Protein AF-A0A545T160-F1 (afdb_monomer_lite)

Structure (mmCIF, N/CA/C/O backbone):
data_AF-A0A545T160-F1
#
_entry.id   AF-A0A545T160-F1
#
loop_
_atom_site.group_PDB
_atom_site.id
_atom_site.type_symbol
_atom_site.label_atom_id
_atom_site.label_alt_id
_atom_site.label_comp_id
_atom_site.label_asym_id
_atom_site.label_entity_id
_atom_site.label_seq_id
_atom_site.pdbx_PDB_ins_code
_atom_site.Cartn_x
_atom_site.Cartn_y
_atom_site.Cartn_z
_atom_site.occupancy
_atom_site.B_iso_or_equiv
_atom_site.auth_seq_id
_atom_site.auth_comp_id
_atom_site.auth_asym_id
_atom_site.auth_atom_id
_atom_site.pdbx_PDB_model_num
ATOM 1 N N . MET A 1 1 ? 11.965 -18.010 -42.608 1.00 62.72 1 MET A N 1
ATOM 2 C CA . MET A 1 1 ? 11.715 -18.412 -41.202 1.00 62.72 1 MET A CA 1
ATOM 3 C C . MET A 1 1 ? 12.870 -17.991 -40.292 1.00 62.72 1 MET A C 1
ATOM 5 O O . MET A 1 1 ? 12.623 -17.270 -39.338 1.00 62.72 1 MET A O 1
ATOM 9 N N . VAL A 1 2 ? 14.119 -18.310 -40.655 1.00 70.12 2 VAL A N 1
ATOM 10 C CA . VAL A 1 2 ? 15.357 -17.935 -39.935 1.00 70.12 2 VAL A CA 1
ATOM 11 C C . VAL A 1 2 ? 15.478 -16.428 -39.635 1.00 70.12 2 VAL A C 1
ATOM 13 O O . VAL A 1 2 ? 15.699 -16.062 -38.487 1.00 70.12 2 VAL A O 1
ATOM 16 N N . ASN A 1 3 ? 15.207 -15.538 -40.599 1.00 80.69 3 ASN A N 1
ATOM 17 C CA . ASN A 1 3 ? 15.299 -14.085 -40.361 1.00 80.69 3 ASN A CA 1
ATOM 18 C C . ASN A 1 3 ? 14.314 -13.568 -39.298 1.00 80.69 3 ASN A C 1
ATOM 20 O O . ASN A 1 3 ? 14.636 -12.637 -38.573 1.00 80.69 3 ASN A O 1
ATOM 24 N N . ARG A 1 4 ? 13.128 -14.180 -39.164 1.00 83.75 4 ARG A N 1
ATOM 25 C CA . ARG A 1 4 ? 12.148 -13.785 -38.135 1.00 83.75 4 ARG A CA 1
ATOM 26 C C . ARG A 1 4 ? 12.609 -14.195 -36.736 1.00 83.75 4 ARG A C 1
ATOM 28 O O . ARG A 1 4 ? 12.390 -13.452 -35.789 1.00 83.75 4 ARG A O 1
ATOM 35 N N . ILE A 1 5 ? 13.280 -15.344 -36.630 1.00 87.31 5 ILE A N 1
ATOM 36 C CA . ILE A 1 5 ? 13.854 -15.841 -35.373 1.00 87.31 5 ILE A CA 1
ATOM 37 C C . ILE A 1 5 ? 15.025 -14.952 -34.947 1.00 87.31 5 ILE A C 1
ATOM 39 O O . ILE A 1 5 ? 15.075 -14.530 -33.800 1.00 87.31 5 ILE A O 1
ATOM 43 N N . ILE A 1 6 ? 15.914 -14.592 -35.878 1.00 89.50 6 ILE A N 1
ATOM 44 C CA . ILE A 1 6 ? 17.039 -13.691 -35.590 1.00 89.50 6 ILE A CA 1
ATOM 45 C C . ILE A 1 6 ? 16.533 -12.319 -35.126 1.00 89.50 6 ILE A C 1
ATOM 47 O O . ILE A 1 6 ? 17.005 -11.808 -34.116 1.00 89.50 6 ILE A O 1
ATOM 51 N N . ILE A 1 7 ? 15.527 -11.750 -35.801 1.00 90.12 7 ILE A N 1
ATOM 52 C CA . ILE A 1 7 ? 14.924 -10.472 -35.392 1.00 90.12 7 ILE A CA 1
ATOM 53 C C . ILE A 1 7 ? 14.312 -10.574 -33.987 1.00 90.12 7 ILE A C 1
ATOM 55 O O . ILE A 1 7 ? 14.543 -9.693 -33.162 1.00 90.12 7 ILE A O 1
ATOM 59 N N . ALA A 1 8 ? 13.583 -11.651 -33.682 1.00 8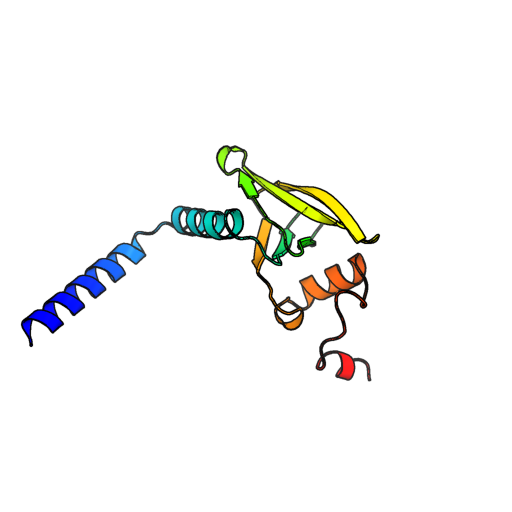9.75 8 ALA A N 1
ATOM 60 C CA . ALA A 1 8 ? 13.002 -11.851 -32.355 1.00 89.75 8 ALA A CA 1
ATOM 61 C C . ALA A 1 8 ? 14.078 -11.954 -31.258 1.00 89.75 8 ALA A C 1
ATOM 63 O O . ALA A 1 8 ? 13.945 -11.327 -30.211 1.00 89.75 8 ALA A O 1
ATOM 64 N N . VAL A 1 9 ? 15.170 -12.679 -31.517 1.00 89.94 9 VAL A N 1
ATOM 65 C CA . VAL A 1 9 ? 16.299 -12.808 -30.580 1.00 89.94 9 VAL A CA 1
ATOM 66 C C . VAL A 1 9 ? 16.985 -11.461 -30.344 1.00 89.94 9 VAL A C 1
ATOM 68 O O . VAL A 1 9 ? 17.279 -11.121 -29.201 1.00 89.94 9 VAL A O 1
ATOM 71 N N . VAL A 1 10 ? 17.186 -10.661 -31.394 1.00 92.00 10 VAL A N 1
ATOM 72 C CA . VAL A 1 10 ? 17.782 -9.320 -31.277 1.00 92.00 10 VAL A CA 1
ATOM 73 C C . VAL A 1 10 ? 16.883 -8.383 -30.468 1.00 92.00 10 VAL A C 1
ATOM 75 O O . VAL A 1 10 ? 17.376 -7.673 -29.597 1.00 92.00 10 VAL A O 1
ATOM 78 N N . ILE A 1 11 ? 15.566 -8.414 -30.688 1.00 91.19 11 ILE A N 1
ATOM 79 C CA . ILE A 1 11 ? 14.614 -7.608 -29.910 1.00 91.19 11 ILE A CA 1
ATOM 80 C C . ILE A 1 11 ? 14.645 -8.010 -28.431 1.00 91.19 11 ILE A C 1
ATOM 82 O O . ILE A 1 11 ? 14.741 -7.141 -27.568 1.00 91.19 11 ILE A O 1
ATOM 86 N N . ILE A 1 12 ? 14.618 -9.310 -28.126 1.00 88.12 12 ILE A N 1
ATOM 87 C CA . ILE A 1 12 ? 14.673 -9.806 -26.743 1.00 88.12 12 ILE A CA 1
ATOM 88 C C . ILE A 1 12 ? 15.994 -9.409 -26.070 1.00 88.12 12 ILE A C 1
ATOM 90 O O . ILE A 1 12 ? 15.980 -8.983 -24.918 1.00 88.12 12 ILE A O 1
ATOM 94 N N . ALA A 1 13 ? 17.121 -9.483 -26.783 1.00 86.31 13 ALA A N 1
ATOM 95 C CA . ALA A 1 13 ? 18.420 -9.068 -26.258 1.00 86.31 13 ALA A CA 1
ATOM 96 C C . ALA A 1 13 ? 18.476 -7.557 -25.972 1.00 86.31 13 ALA A C 1
ATOM 98 O O . ALA A 1 13 ? 18.956 -7.154 -24.916 1.00 86.31 13 ALA A O 1
ATOM 99 N N . ILE A 1 14 ? 17.938 -6.720 -26.865 1.00 86.06 14 ILE A N 1
ATOM 100 C CA . ILE A 1 14 ? 17.875 -5.263 -26.667 1.00 86.06 14 ILE A CA 1
ATOM 101 C C . ILE A 1 14 ? 16.974 -4.913 -25.476 1.00 86.06 14 ILE A C 1
ATOM 103 O O . ILE A 1 14 ? 17.352 -4.085 -24.650 1.00 86.06 14 ILE A O 1
ATOM 107 N N . LEU A 1 15 ? 15.814 -5.565 -25.349 1.00 84.81 15 LEU A N 1
ATOM 108 C CA . LEU A 1 15 ? 14.911 -5.365 -24.213 1.00 84.81 15 LEU A CA 1
ATOM 109 C C . LEU A 1 15 ? 15.539 -5.843 -22.894 1.00 84.81 15 LEU A C 1
ATOM 111 O O . LEU A 1 15 ? 15.432 -5.152 -21.884 1.00 84.81 15 LEU A O 1
ATOM 115 N N . GLY A 1 16 ? 16.238 -6.982 -22.907 1.00 79.31 16 GLY A N 1
ATOM 116 C CA . GLY A 1 16 ? 16.935 -7.524 -21.739 1.00 79.31 16 GLY A CA 1
ATOM 117 C C . GLY A 1 16 ? 18.104 -6.650 -21.278 1.00 79.31 16 GLY A C 1
ATOM 118 O O . GLY A 1 16 ? 18.246 -6.407 -20.085 1.00 79.31 16 GLY A O 1
ATOM 119 N N . ILE A 1 17 ? 18.901 -6.114 -22.208 1.00 77.19 17 ILE A N 1
ATOM 120 C CA . ILE A 1 17 ? 19.976 -5.159 -21.894 1.00 77.19 17 ILE A CA 1
ATOM 121 C C . ILE A 1 17 ? 19.383 -3.839 -21.389 1.00 77.19 17 ILE A C 1
ATOM 123 O O . ILE A 1 17 ? 19.862 -3.296 -20.398 1.00 77.19 17 ILE A O 1
ATOM 127 N N . GLY A 1 18 ? 18.310 -3.349 -22.017 1.00 73.12 18 GLY A N 1
ATOM 128 C CA . GLY A 1 18 ? 17.596 -2.146 -21.583 1.00 73.12 18 GLY A CA 1
ATOM 129 C C . GLY A 1 18 ? 17.051 -2.245 -20.155 1.00 73.12 18 GLY A C 1
ATOM 130 O O . GLY A 1 18 ? 17.090 -1.259 -19.425 1.00 73.12 18 GLY A O 1
ATOM 131 N N . TYR A 1 19 ? 16.621 -3.436 -19.726 1.00 70.00 19 TYR A N 1
ATOM 132 C CA . TYR A 1 19 ? 16.153 -3.682 -18.359 1.00 70.00 19 TYR A CA 1
ATOM 133 C C . TYR A 1 19 ? 17.250 -3.463 -17.303 1.00 70.00 19 TYR A C 1
ATOM 135 O O . TYR A 1 19 ? 16.970 -2.915 -16.242 1.00 70.00 19 TYR A O 1
ATOM 143 N N . ILE A 1 20 ? 18.511 -3.796 -17.609 1.00 71.06 20 ILE A N 1
ATOM 144 C CA . ILE A 1 20 ? 19.657 -3.596 -16.697 1.00 71.06 20 ILE A CA 1
ATOM 145 C C . ILE A 1 20 ? 19.906 -2.099 -16.424 1.00 71.06 20 ILE A C 1
ATOM 147 O O . ILE A 1 20 ? 20.461 -1.737 -15.390 1.00 71.06 20 ILE A O 1
ATOM 151 N N . PHE A 1 21 ? 19.469 -1.215 -17.327 1.00 68.88 21 PHE A N 1
ATOM 152 C CA . PHE A 1 21 ? 19.603 0.237 -17.183 1.00 68.88 21 PHE A CA 1
ATOM 153 C C . PHE A 1 21 ? 18.397 0.909 -16.510 1.00 68.88 21 PHE A C 1
ATOM 155 O O . PHE A 1 21 ? 18.404 2.131 -16.338 1.00 68.88 21 PHE A O 1
ATOM 162 N N . ILE A 1 22 ? 17.367 0.155 -16.111 1.00 75.56 22 ILE A N 1
ATOM 163 C CA . ILE A 1 22 ? 16.279 0.704 -15.300 1.00 75.56 22 ILE A CA 1
ATOM 164 C C . ILE A 1 22 ? 16.824 0.924 -13.889 1.00 75.56 22 ILE A C 1
ATOM 166 O O . ILE A 1 22 ? 17.129 -0.019 -13.164 1.00 75.56 22 ILE A O 1
ATOM 170 N N . SER A 1 23 ? 16.968 2.189 -13.490 1.00 74.94 23 SER A N 1
ATOM 171 C CA . SER A 1 23 ? 17.339 2.512 -12.114 1.00 74.94 23 SER A CA 1
ATOM 172 C C . SER A 1 23 ? 16.239 2.070 -11.148 1.00 74.94 23 SER A C 1
ATOM 174 O O . SER A 1 23 ? 15.052 2.143 -11.479 1.00 74.94 23 SER A O 1
ATOM 176 N N . GLY A 1 24 ? 16.618 1.716 -9.916 1.00 71.88 24 GLY A N 1
ATOM 177 C CA . GLY A 1 24 ? 15.645 1.432 -8.854 1.00 71.88 24 GLY A CA 1
ATOM 178 C C . GLY A 1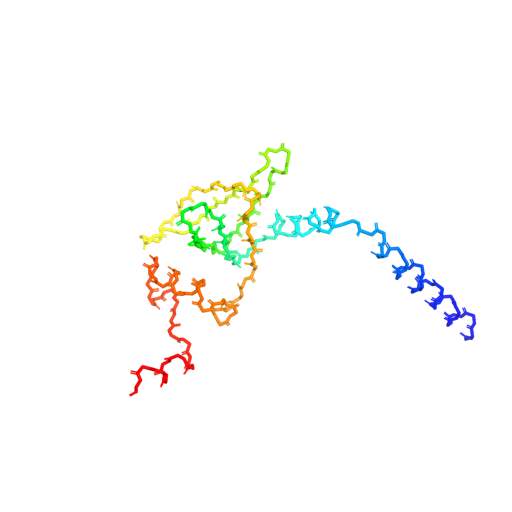 24 ? 14.657 2.587 -8.641 1.00 71.88 24 GLY A C 1
ATOM 179 O O . GLY A 1 24 ? 13.483 2.362 -8.376 1.00 71.88 24 GLY A O 1
ATOM 180 N N . ASP A 1 25 ? 15.075 3.836 -8.866 1.00 68.81 25 ASP A N 1
ATOM 181 C CA . ASP A 1 25 ? 14.179 5.000 -8.827 1.00 68.81 25 ASP A CA 1
ATOM 182 C C . ASP A 1 25 ? 13.094 4.977 -9.911 1.00 68.81 25 ASP A C 1
ATOM 184 O O . ASP A 1 25 ? 11.961 5.405 -9.668 1.00 68.81 25 ASP A O 1
ATOM 188 N N . THR A 1 26 ? 13.419 4.470 -11.102 1.00 71.69 26 THR A N 1
ATOM 189 C CA . THR A 1 26 ? 12.466 4.329 -12.209 1.00 71.69 26 THR A CA 1
ATOM 190 C C . THR A 1 26 ? 11.485 3.196 -11.932 1.00 71.69 26 THR A C 1
ATOM 192 O O . THR A 1 26 ? 10.280 3.391 -12.088 1.00 71.69 26 THR A O 1
ATOM 195 N N . GLU A 1 27 ? 11.973 2.057 -11.440 1.00 71.19 27 GLU A N 1
ATOM 196 C CA . GLU A 1 27 ? 11.137 0.937 -10.994 1.00 71.19 27 GLU A CA 1
ATOM 197 C C . GLU A 1 27 ? 10.171 1.375 -9.882 1.00 71.19 27 GLU A C 1
ATOM 199 O O . GLU A 1 27 ? 8.952 1.235 -10.009 1.00 71.19 27 GLU A O 1
ATOM 204 N N . ASN A 1 28 ? 10.692 2.051 -8.855 1.00 71.25 28 ASN A N 1
ATOM 205 C CA . ASN A 1 28 ? 9.906 2.602 -7.755 1.00 71.25 28 ASN A CA 1
ATOM 206 C C . ASN A 1 28 ? 8.863 3.616 -8.243 1.00 71.25 28 ASN A C 1
ATOM 208 O O . ASN A 1 28 ? 7.751 3.683 -7.716 1.00 71.25 28 ASN A O 1
ATOM 212 N N . ARG A 1 29 ? 9.190 4.429 -9.254 1.00 75.56 29 ARG A N 1
ATOM 213 C CA . ARG A 1 29 ? 8.243 5.376 -9.856 1.00 75.56 29 ARG A CA 1
ATOM 214 C C . ARG A 1 29 ? 7.119 4.661 -10.604 1.00 75.56 29 ARG A C 1
ATOM 216 O O . ARG A 1 29 ? 5.973 5.084 -10.472 1.00 75.56 29 ARG A O 1
ATOM 223 N N . VAL A 1 30 ? 7.421 3.607 -11.360 1.00 73.50 30 VAL A N 1
ATOM 224 C CA . VAL A 1 30 ? 6.415 2.828 -12.099 1.00 73.50 30 VAL A CA 1
ATOM 225 C C . VAL A 1 30 ? 5.488 2.081 -11.142 1.00 73.50 30 VAL A C 1
ATOM 227 O O . VAL A 1 30 ? 4.270 2.161 -11.301 1.00 73.50 30 VAL A O 1
ATOM 230 N N . ALA A 1 31 ? 6.031 1.448 -10.100 1.00 69.00 31 ALA A N 1
ATOM 231 C CA . ALA A 1 31 ? 5.234 0.775 -9.075 1.00 69.00 31 ALA A CA 1
ATOM 232 C C . ALA A 1 31 ? 4.216 1.730 -8.415 1.00 69.00 31 ALA A C 1
ATOM 234 O O . ALA A 1 31 ? 3.040 1.395 -8.268 1.00 69.00 31 ALA A O 1
ATOM 235 N N . ARG A 1 32 ? 4.630 2.973 -8.115 1.00 74.75 32 ARG A N 1
ATOM 236 C CA . ARG A 1 32 ? 3.738 4.016 -7.570 1.00 74.75 32 ARG A CA 1
ATOM 237 C C . ARG A 1 32 ? 2.602 4.405 -8.507 1.00 74.75 32 ARG A C 1
ATOM 239 O O . ARG A 1 32 ? 1.501 4.699 -8.037 1.00 74.75 32 ARG A O 1
ATOM 246 N N . LEU A 1 33 ? 2.864 4.439 -9.814 1.00 74.12 33 LEU A N 1
ATOM 247 C CA . LEU A 1 33 ? 1.841 4.750 -10.808 1.00 74.12 33 LEU A CA 1
ATOM 248 C C . LEU A 1 33 ? 0.771 3.656 -10.837 1.00 74.12 33 LEU A C 1
ATOM 250 O O . LEU A 1 33 ? -0.403 3.994 -10.810 1.00 74.12 33 LEU A O 1
ATOM 254 N N . GLY A 1 34 ? 1.139 2.372 -10.789 1.00 70.12 34 GLY A N 1
ATOM 255 C CA . GLY A 1 34 ? 0.157 1.278 -10.750 1.00 70.12 34 GLY A CA 1
ATOM 256 C C . GLY A 1 34 ? -0.847 1.435 -9.602 1.00 70.12 34 GLY A C 1
ATOM 257 O O . GLY A 1 34 ? -2.054 1.501 -9.823 1.00 70.12 34 GLY A O 1
ATOM 258 N N . VAL A 1 35 ? -0.338 1.631 -8.386 1.00 68.25 35 VAL A N 1
ATOM 259 C CA . VAL A 1 35 ? -1.160 1.815 -7.178 1.00 68.25 35 VAL A CA 1
ATOM 260 C C . VAL A 1 35 ? -2.020 3.091 -7.231 1.00 68.25 35 VAL A C 1
ATOM 262 O O . VAL A 1 35 ? -3.125 3.120 -6.702 1.00 68.25 35 VAL A O 1
ATOM 265 N N . SER A 1 36 ? -1.544 4.141 -7.911 1.00 73.06 36 SER A N 1
ATOM 266 C CA . SER A 1 36 ? -2.248 5.430 -8.017 1.00 73.06 36 SER A CA 1
ATOM 267 C C . SER A 1 36 ? -3.331 5.487 -9.086 1.00 73.06 36 SER A C 1
ATOM 269 O O . SER A 1 36 ? -4.028 6.498 -9.159 1.00 73.06 36 SER A O 1
ATOM 271 N N . TYR A 1 37 ? -3.471 4.473 -9.940 1.00 71.62 37 TYR A N 1
ATOM 272 C CA . TYR A 1 37 ? -4.429 4.503 -11.049 1.00 71.62 37 TYR A CA 1
ATOM 273 C C . TYR A 1 37 ? -5.583 3.520 -10.889 1.00 71.62 37 TYR A C 1
ATOM 275 O O . TYR A 1 37 ? -6.680 3.847 -11.343 1.00 71.62 37 TYR A O 1
ATOM 283 N N . PHE A 1 38 ? -5.370 2.389 -10.219 1.00 81.44 38 PHE A N 1
ATOM 284 C CA . PHE A 1 38 ? -6.393 1.360 -10.063 1.00 81.44 38 PHE A CA 1
ATOM 285 C C . P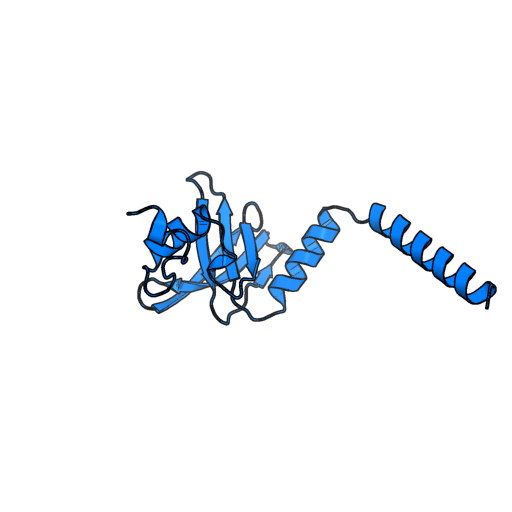HE A 1 38 ? -7.136 1.480 -8.731 1.00 81.44 38 PHE A C 1
ATOM 287 O O . PHE A 1 38 ? -6.561 1.849 -7.706 1.00 81.44 38 PHE A O 1
ATOM 294 N N . ASP A 1 39 ? -8.436 1.202 -8.782 1.00 87.25 39 ASP A N 1
ATOM 295 C CA . ASP A 1 39 ? -9.252 0.998 -7.590 1.00 87.25 39 ASP A CA 1
ATOM 296 C C . ASP A 1 39 ? -9.117 -0.464 -7.160 1.00 87.25 39 ASP A C 1
ATOM 298 O O . ASP A 1 39 ? -9.113 -1.368 -7.999 1.00 87.25 39 ASP A O 1
ATOM 302 N N . GLY A 1 40 ? -9.028 -0.703 -5.855 1.00 89.56 40 GLY A N 1
ATOM 303 C CA . GLY A 1 40 ? -8.784 -2.040 -5.337 1.00 89.56 40 GLY A CA 1
ATOM 304 C C . GLY A 1 40 ? -8.807 -2.131 -3.819 1.00 89.56 40 GLY A C 1
ATOM 305 O O . GLY A 1 40 ? -9.152 -1.184 -3.100 1.00 89.56 40 GLY A O 1
ATOM 306 N N . ASP A 1 41 ? -8.442 -3.315 -3.349 1.00 91.81 41 ASP A N 1
ATOM 307 C CA . ASP A 1 41 ? -8.264 -3.624 -1.940 1.00 91.81 41 ASP A CA 1
ATOM 308 C C 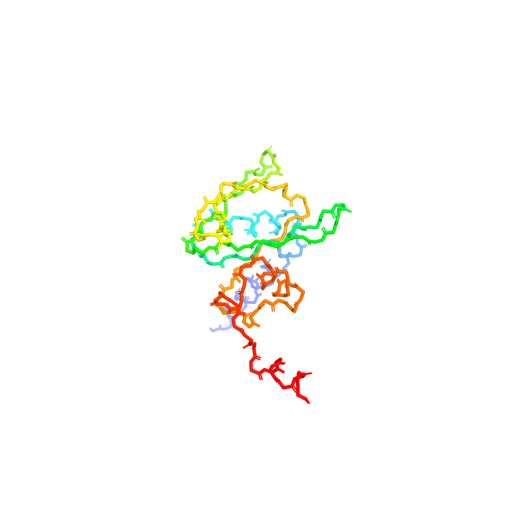. ASP A 1 41 ? -6.766 -3.606 -1.631 1.00 91.81 41 ASP A C 1
ATOM 310 O O . ASP A 1 41 ? -5.993 -4.390 -2.179 1.00 91.81 41 ASP A O 1
ATOM 314 N N . TYR A 1 42 ? -6.350 -2.689 -0.758 1.00 92.56 42 TYR A N 1
ATOM 315 C CA . TYR A 1 42 ? -4.938 -2.450 -0.471 1.00 92.56 42 TYR A CA 1
ATOM 316 C C . TYR A 1 42 ? -4.640 -2.584 1.012 1.00 92.56 42 TYR A C 1
ATOM 318 O O . TYR A 1 42 ? -5.397 -2.103 1.863 1.00 92.56 42 TYR A O 1
ATOM 326 N N . VAL A 1 43 ? -3.500 -3.193 1.320 1.00 93.94 43 VAL A N 1
ATOM 327 C CA . VAL A 1 43 ? -2.870 -3.114 2.631 1.00 93.94 43 VAL A CA 1
ATOM 328 C C . VAL A 1 43 ? -1.758 -2.077 2.568 1.00 93.94 43 VAL A C 1
ATOM 330 O O . VAL A 1 43 ? -0.943 -2.052 1.647 1.00 93.94 43 VAL A O 1
ATOM 333 N N . ILE A 1 44 ? -1.759 -1.176 3.542 1.00 94.44 44 ILE A N 1
ATOM 334 C CA . ILE A 1 44 ? -0.763 -0.121 3.672 1.00 94.44 44 ILE A CA 1
ATOM 335 C C . ILE A 1 44 ? 0.045 -0.431 4.916 1.00 94.44 44 ILE A C 1
ATOM 337 O O . ILE A 1 44 ? -0.515 -0.441 6.010 1.00 94.44 44 ILE A O 1
ATOM 341 N N . THR A 1 45 ? 1.340 -0.668 4.743 1.00 95.75 45 THR A N 1
ATOM 342 C CA . THR A 1 45 ? 2.286 -0.933 5.828 1.00 95.75 45 THR A CA 1
ATOM 343 C C . THR A 1 45 ? 3.211 0.264 5.974 1.00 95.75 45 THR A C 1
ATOM 345 O O . THR A 1 45 ? 3.903 0.635 5.028 1.00 95.75 45 THR A O 1
ATOM 348 N N . TYR A 1 46 ? 3.228 0.874 7.1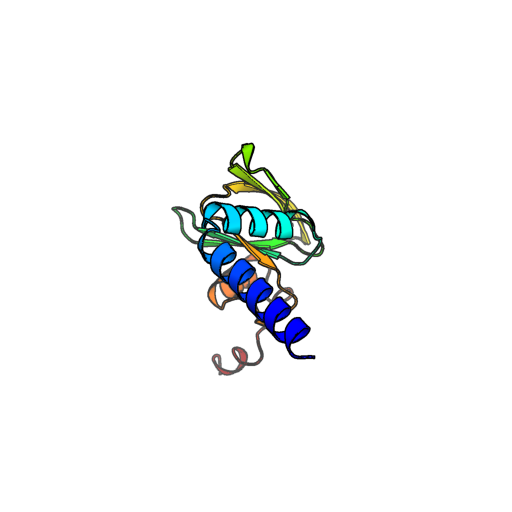54 1.00 95.25 46 TYR A N 1
ATOM 349 C CA . TYR A 1 46 ? 4.119 1.980 7.477 1.00 95.25 46 TYR A CA 1
ATOM 350 C C . TYR A 1 46 ? 5.159 1.547 8.504 1.00 95.25 46 TYR A C 1
ATOM 352 O O . TYR A 1 46 ? 4.814 1.084 9.591 1.00 95.25 46 TYR A O 1
ATOM 360 N N . HIS A 1 47 ? 6.432 1.738 8.170 1.00 93.88 47 HIS A N 1
ATOM 361 C CA . HIS A 1 47 ? 7.568 1.473 9.046 1.00 93.88 47 HIS A CA 1
ATOM 362 C C . HIS A 1 47 ? 8.010 2.781 9.715 1.00 93.88 47 HIS A C 1
ATOM 364 O O . HIS A 1 47 ? 8.906 3.482 9.246 1.00 93.88 47 HIS A O 1
ATOM 370 N N . GLY A 1 48 ? 7.335 3.145 10.803 1.00 87.81 48 GLY A N 1
ATOM 371 C CA . GLY A 1 48 ? 7.650 4.338 11.582 1.00 87.81 48 GLY A CA 1
ATOM 372 C C . GLY A 1 48 ? 8.701 4.087 12.665 1.00 87.81 48 GLY A C 1
ATOM 373 O O . GLY A 1 48 ? 9.000 2.952 13.030 1.00 87.81 48 GLY A O 1
ATOM 374 N N . TYR A 1 49 ? 9.212 5.171 13.259 1.00 75.94 49 TYR A N 1
ATOM 375 C CA . TYR A 1 49 ? 10.115 5.099 14.418 1.00 75.94 49 TYR A CA 1
ATOM 376 C C . TYR A 1 49 ? 9.496 4.383 15.629 1.00 75.94 49 TYR A C 1
ATOM 378 O O . TYR A 1 49 ? 10.211 3.768 16.412 1.00 75.94 49 TYR A O 1
ATOM 386 N N . SER A 1 50 ? 8.171 4.443 15.783 1.00 81.69 50 SER A N 1
ATOM 387 C CA . SER A 1 50 ? 7.424 3.785 16.861 1.00 81.69 50 SER A CA 1
ATOM 388 C C . SER A 1 50 ? 7.041 2.331 16.554 1.00 81.69 50 SER A C 1
ATOM 390 O O . SER A 1 50 ? 6.296 1.732 17.326 1.00 81.69 50 SER A O 1
ATOM 392 N N . GLY A 1 51 ? 7.500 1.774 15.429 1.00 89.94 51 GLY A N 1
ATOM 393 C CA . GLY A 1 51 ? 7.176 0.421 14.982 1.00 89.94 51 GLY A CA 1
ATOM 394 C C . GLY A 1 51 ? 6.385 0.380 13.674 1.00 89.94 51 GLY A C 1
ATOM 395 O O . GLY A 1 51 ? 6.333 1.349 12.915 1.00 89.94 51 GLY A O 1
ATOM 396 N N . VAL A 1 52 ? 5.789 -0.782 13.406 1.00 94.00 52 VAL A N 1
ATOM 397 C CA . VAL A 1 52 ? 5.009 -1.044 12.190 1.00 94.00 52 VAL A CA 1
ATOM 398 C C . VAL A 1 52 ? 3.531 -0.800 12.466 1.00 94.00 52 VAL A C 1
ATOM 400 O O . VAL A 1 52 ? 2.982 -1.368 13.409 1.00 94.00 52 VAL A O 1
ATOM 403 N N . ASP A 1 53 ? 2.884 0.002 11.625 1.00 94.44 53 ASP A N 1
ATOM 404 C CA . ASP A 1 53 ? 1.429 0.161 11.631 1.00 94.44 53 ASP A CA 1
ATOM 405 C C . ASP A 1 53 ? 0.854 -0.199 10.259 1.00 94.44 53 ASP A C 1
ATOM 407 O O . ASP A 1 53 ? 1.510 -0.054 9.224 1.00 94.44 53 ASP A O 1
ATOM 411 N N . VAL A 1 54 ? -0.362 -0.740 10.267 1.00 94.75 54 VAL A N 1
ATOM 412 C CA . VAL A 1 54 ? -0.995 -1.335 9.092 1.00 94.75 54 VAL A CA 1
ATOM 413 C C . VAL A 1 54 ? -2.444 -0.883 8.980 1.00 94.75 54 VAL A C 1
ATOM 415 O O . VAL A 1 54 ? -3.202 -0.906 9.957 1.00 94.75 54 VAL A O 1
ATOM 418 N N . TRP A 1 55 ? -2.850 -0.483 7.779 1.00 94.06 55 TRP A N 1
ATOM 419 C CA . TRP A 1 55 ? -4.226 -0.104 7.459 1.00 94.06 55 TRP A CA 1
ATOM 420 C C . TRP A 1 55 ? -4.730 -0.832 6.228 1.00 94.06 55 TRP A C 1
ATOM 422 O O . TRP A 1 55 ? -3.957 -1.292 5.391 1.00 94.06 55 TRP A O 1
ATOM 432 N N . MET A 1 56 ? -6.053 -0.882 6.118 1.00 92.12 56 MET A N 1
ATOM 433 C CA . MET A 1 56 ? -6.745 -1.439 4.970 1.00 92.12 56 MET A CA 1
ATOM 434 C C . MET A 1 56 ? -7.534 -0.351 4.241 1.00 92.12 56 MET A C 1
ATOM 436 O O . MET A 1 56 ? -8.270 0.437 4.849 1.00 92.12 56 MET A O 1
ATOM 440 N N . VAL A 1 57 ? -7.423 -0.376 2.919 1.00 91.50 57 VAL A N 1
ATOM 441 C CA . VAL A 1 57 ? -8.306 0.312 1.981 1.00 91.50 57 VAL A CA 1
ATOM 442 C C . VAL A 1 57 ? -9.152 -0.759 1.302 1.00 91.50 57 VAL A C 1
ATOM 444 O O . VAL A 1 57 ? -8.615 -1.763 0.845 1.00 91.50 57 VAL A O 1
ATOM 447 N N . LYS A 1 58 ? -10.473 -0.569 1.279 1.00 87.88 58 LYS A N 1
ATOM 448 C CA . LYS A 1 58 ? -11.418 -1.473 0.612 1.00 87.88 58 LYS A CA 1
ATOM 449 C C . LYS A 1 58 ? -12.116 -0.740 -0.517 1.00 87.88 58 LYS A C 1
ATOM 451 O O . LYS A 1 58 ? -12.657 0.338 -0.265 1.00 87.88 58 LYS A O 1
ATOM 456 N N . SER A 1 59 ? -12.113 -1.337 -1.707 1.00 88.06 59 SER A N 1
ATOM 457 C CA . SER A 1 59 ? -12.722 -0.811 -2.934 1.00 88.06 59 SER A CA 1
ATOM 458 C C . SER A 1 59 ? -12.417 0.675 -3.119 1.00 88.06 59 SER A C 1
ATOM 460 O O . SER A 1 59 ? -13.310 1.498 -3.316 1.00 88.06 59 SER A O 1
ATOM 462 N N . GLY A 1 60 ? -11.149 1.027 -2.930 1.00 87.50 60 GLY A N 1
ATOM 463 C CA . GLY A 1 60 ? -10.706 2.406 -2.848 1.00 87.50 60 GLY A CA 1
ATOM 464 C C . GLY A 1 60 ? -9.405 2.619 -3.593 1.00 87.50 60 GLY A C 1
ATOM 465 O O . GLY A 1 60 ? -8.842 1.703 -4.182 1.00 87.50 60 GLY A O 1
ATOM 466 N N . LYS A 1 61 ? -8.927 3.857 -3.542 1.00 90.50 61 LYS A N 1
ATOM 467 C CA . LYS A 1 61 ? -7.772 4.302 -4.311 1.00 90.50 61 LYS A CA 1
ATOM 468 C C . LYS A 1 61 ? -6.690 4.842 -3.400 1.00 90.50 61 LYS A C 1
ATOM 470 O O . LYS A 1 61 ? -6.977 5.657 -2.516 1.00 90.50 61 LYS A O 1
ATOM 475 N N . VAL A 1 62 ? -5.443 4.449 -3.635 1.00 91.31 62 VAL A N 1
ATOM 476 C CA . VAL A 1 62 ? -4.288 5.024 -2.940 1.00 91.31 62 VAL A CA 1
ATOM 477 C C . VAL A 1 62 ? -3.540 5.924 -3.902 1.00 91.31 62 VAL A C 1
ATOM 479 O O . VAL A 1 62 ? -2.907 5.459 -4.833 1.00 91.31 62 VAL A O 1
ATOM 482 N N . THR A 1 63 ? -3.623 7.235 -3.701 1.00 91.12 63 THR A N 1
ATOM 483 C CA . THR A 1 63 ? -3.016 8.201 -4.624 1.00 91.12 63 THR A CA 1
ATOM 484 C C . THR A 1 63 ? -1.635 8.604 -4.126 1.00 91.12 63 THR A C 1
ATOM 486 O O . THR A 1 63 ? -1.469 8.935 -2.952 1.00 91.12 63 THR A O 1
ATOM 489 N N . SER A 1 64 ? -0.639 8.589 -5.011 1.00 90.50 64 SER A N 1
ATOM 490 C CA . SER A 1 64 ? 0.684 9.150 -4.732 1.00 90.50 64 SER A CA 1
ATOM 491 C C . SER A 1 64 ? 0.779 10.604 -5.182 1.00 90.50 64 SER A C 1
ATOM 493 O O . SER A 1 64 ? 0.313 10.965 -6.260 1.00 90.50 64 SER A O 1
ATOM 495 N N . GLU A 1 65 ? 1.444 11.426 -4.374 1.00 88.88 65 GLU A N 1
ATOM 496 C CA . GLU A 1 65 ? 1.879 12.773 -4.734 1.00 88.88 65 GLU A CA 1
ATOM 497 C C . GLU A 1 65 ? 3.407 12.847 -4.571 1.00 88.88 65 GLU A C 1
ATOM 499 O O . GLU A 1 65 ? 3.919 13.303 -3.541 1.00 88.88 65 GLU A O 1
ATOM 504 N N . PRO A 1 66 ? 4.174 12.338 -5.557 1.00 85.56 66 PRO A N 1
ATOM 505 C CA . PRO A 1 66 ? 5.622 12.206 -5.431 1.00 85.56 66 PRO A CA 1
ATOM 506 C C . PRO A 1 66 ? 6.329 13.546 -5.247 1.00 85.56 66 PRO A C 1
ATOM 508 O O . PRO A 1 66 ? 7.323 13.604 -4.532 1.00 85.56 66 PRO A O 1
ATOM 511 N N . SER A 1 67 ? 5.797 14.620 -5.843 1.00 86.38 67 SER A N 1
ATOM 512 C CA . SER A 1 67 ? 6.375 15.964 -5.728 1.00 86.38 67 SER A CA 1
ATOM 513 C C . SER A 1 67 ? 6.346 16.498 -4.292 1.00 86.38 67 SER A C 1
ATOM 515 O O . SER A 1 67 ? 7.192 17.305 -3.918 1.00 86.38 67 SER A O 1
ATOM 517 N N . LYS A 1 68 ? 5.404 16.008 -3.475 1.00 89.56 68 LYS A N 1
ATOM 518 C CA . LYS A 1 68 ? 5.254 16.375 -2.061 1.00 89.56 68 LYS A CA 1
ATOM 519 C C . LYS A 1 68 ? 5.664 15.255 -1.101 1.00 89.56 68 LYS A C 1
ATOM 521 O O . LYS A 1 68 ? 5.609 15.447 0.110 1.00 89.56 68 LYS A O 1
ATOM 526 N N . GLY A 1 69 ? 6.069 14.095 -1.619 1.00 90.44 69 GLY A N 1
ATOM 527 C CA . GLY A 1 69 ? 6.632 13.006 -0.827 1.00 90.44 69 GLY A CA 1
ATOM 528 C C . GLY A 1 69 ? 5.631 12.206 0.011 1.00 90.44 69 GLY A C 1
ATOM 529 O O . GLY A 1 69 ? 6.046 11.606 0.999 1.00 90.44 69 GLY A O 1
ATOM 530 N N . TYR A 1 70 ? 4.340 12.162 -0.344 1.00 92.12 70 TYR A N 1
ATOM 531 C CA . TYR A 1 70 ? 3.336 11.407 0.421 1.00 92.12 70 TYR A CA 1
ATOM 532 C C . TYR A 1 70 ? 2.352 10.611 -0.450 1.00 92.12 70 TYR A C 1
ATOM 534 O O . TYR A 1 70 ? 2.098 10.939 -1.609 1.00 92.12 70 TYR A O 1
ATOM 542 N N . TYR A 1 71 ? 1.776 9.566 0.140 1.00 93.06 71 TYR A N 1
ATOM 543 C CA . TYR A 1 71 ? 0.542 8.935 -0.316 1.00 93.06 71 TYR A CA 1
ATOM 544 C C . TYR A 1 71 ? -0.644 9.513 0.444 1.00 93.06 71 TYR A C 1
ATOM 546 O O . TYR A 1 71 ? -0.515 9.901 1.608 1.00 93.06 71 TYR A O 1
ATOM 554 N N . HIS A 1 72 ? -1.814 9.520 -0.185 1.00 93.75 72 HIS A N 1
ATOM 555 C CA . HIS A 1 72 ? -3.066 9.811 0.493 1.00 93.75 72 HIS A CA 1
ATOM 556 C C . HIS A 1 72 ? -4.200 8.897 0.031 1.00 93.75 72 HIS A C 1
ATOM 558 O O . HIS A 1 72 ? -4.269 8.470 -1.123 1.00 93.75 72 HIS A O 1
ATOM 564 N N . THR A 1 73 ? -5.105 8.582 0.954 1.00 94.44 73 THR A N 1
ATOM 565 C CA . THR A 1 73 ? -6.239 7.688 0.698 1.00 94.44 73 THR A CA 1
ATOM 566 C C . THR A 1 73 ? -7.332 7.857 1.755 1.00 94.44 73 THR A C 1
ATOM 568 O O . THR A 1 73 ? -7.210 8.654 2.688 1.00 94.44 73 THR A O 1
ATOM 571 N N . ARG A 1 74 ? -8.416 7.093 1.610 1.00 91.81 74 ARG A N 1
ATOM 572 C CA . ARG A 1 74 ? -9.438 6.898 2.633 1.00 91.81 74 ARG A CA 1
ATOM 573 C C . ARG A 1 74 ? -9.343 5.473 3.170 1.00 91.81 74 ARG A C 1
ATOM 575 O O . ARG A 1 74 ? -9.652 4.524 2.458 1.00 91.81 74 ARG A O 1
ATOM 582 N N . VAL A 1 75 ? -8.928 5.335 4.425 1.00 91.19 75 VAL A N 1
ATOM 583 C CA . VAL A 1 75 ? -8.860 4.039 5.114 1.00 91.19 75 VAL A CA 1
ATOM 584 C C . VAL A 1 75 ? -10.144 3.769 5.866 1.00 91.19 75 VAL A C 1
ATOM 586 O O . VAL A 1 75 ? -10.821 4.698 6.313 1.00 91.19 75 VAL A O 1
ATOM 589 N N . ARG A 1 76 ? -10.466 2.492 6.051 1.00 85.06 76 ARG A N 1
ATOM 590 C CA . ARG A 1 76 ? -11.586 2.110 6.907 1.00 85.06 76 ARG A CA 1
ATOM 591 C C . ARG A 1 76 ? -11.197 2.274 8.376 1.00 85.06 76 ARG A C 1
ATOM 593 O O . ARG A 1 76 ? -10.057 2.003 8.760 1.00 85.06 76 ARG A O 1
ATOM 600 N N . THR A 1 77 ? -12.134 2.729 9.193 1.00 84.38 77 THR A N 1
ATOM 601 C CA . THR A 1 77 ? -12.011 2.830 10.651 1.00 84.38 77 THR A CA 1
ATOM 602 C C . THR A 1 77 ? -12.680 1.632 11.327 1.00 84.38 77 THR A C 1
ATOM 604 O O . THR A 1 77 ? -13.403 0.866 10.686 1.00 84.38 77 THR A O 1
ATOM 607 N N . LYS A 1 78 ? -12.436 1.447 12.632 1.00 81.88 78 LYS A N 1
ATOM 608 C CA . LYS A 1 78 ? -13.006 0.325 13.403 1.00 81.88 78 LYS A CA 1
ATOM 609 C C . LYS A 1 78 ? -14.538 0.315 13.403 1.00 81.88 78 LYS A C 1
ATOM 611 O O . LYS A 1 78 ? -15.143 -0.744 13.409 1.00 81.88 78 LYS A O 1
ATOM 616 N N . ASP A 1 79 ? -15.157 1.492 13.363 1.00 84.69 79 ASP A N 1
ATOM 617 C CA . ASP A 1 79 ? -16.610 1.695 13.319 1.00 84.69 79 ASP A CA 1
ATOM 618 C C . ASP A 1 79 ? -17.196 1.602 11.896 1.00 84.69 79 ASP A C 1
ATOM 620 O O . ASP A 1 79 ? -18.333 2.002 11.663 1.00 84.69 79 ASP A O 1
ATOM 624 N N . GLY A 1 80 ? -16.422 1.109 10.922 1.00 80.62 80 GLY A N 1
ATOM 625 C CA . GLY A 1 80 ? -16.878 0.895 9.547 1.00 80.62 80 GLY A CA 1
ATOM 626 C C . GLY A 1 80 ? -16.968 2.159 8.687 1.00 80.62 80 GLY A C 1
ATOM 627 O O . GLY A 1 80 ? -17.342 2.062 7.518 1.00 80.62 80 GLY A O 1
ATOM 628 N N . LYS A 1 81 ? -16.601 3.330 9.221 1.00 87.00 81 LYS A N 1
ATOM 629 C CA . LYS A 1 81 ? -16.518 4.590 8.469 1.00 87.00 81 LYS A CA 1
ATOM 630 C C . LYS A 1 81 ? -15.197 4.684 7.701 1.00 87.00 81 LYS A C 1
ATOM 632 O O . LYS A 1 81 ? -14.342 3.802 7.769 1.00 87.00 81 LYS A O 1
ATOM 637 N N . THR A 1 82 ? -15.029 5.766 6.947 1.00 86.88 82 THR A N 1
ATOM 638 C CA . THR A 1 82 ? -13.769 6.082 6.264 1.00 86.88 82 THR A CA 1
ATOM 639 C C . THR A 1 82 ? -13.106 7.303 6.884 1.00 86.88 82 THR A C 1
ATOM 641 O O . THR A 1 82 ? -13.775 8.316 7.088 1.00 86.88 82 THR A O 1
ATOM 644 N N . ALA A 1 83 ? -11.794 7.250 7.094 1.00 91.00 83 ALA A N 1
ATOM 645 C CA . ALA A 1 83 ? -10.975 8.384 7.508 1.00 91.00 83 ALA A CA 1
ATOM 646 C C . ALA A 1 83 ? -9.966 8.744 6.414 1.00 91.00 83 ALA A C 1
ATOM 648 O O . ALA A 1 83 ? -9.393 7.860 5.777 1.00 91.00 83 ALA A O 1
ATOM 649 N N . TYR A 1 84 ? -9.747 10.043 6.195 1.00 93.38 84 TYR A N 1
ATOM 650 C CA . TYR A 1 84 ? -8.665 10.500 5.326 1.00 93.38 84 TYR A CA 1
ATOM 651 C C . TYR A 1 84 ? -7.322 10.236 6.003 1.00 93.38 84 TYR A C 1
ATOM 653 O O . TYR A 1 84 ? -7.149 10.536 7.184 1.00 93.38 84 TYR A O 1
ATOM 661 N N . MET A 1 85 ? -6.381 9.687 5.248 1.00 94.06 85 MET A N 1
ATOM 662 C CA . MET A 1 85 ? -5.050 9.356 5.726 1.00 94.06 85 MET A CA 1
ATOM 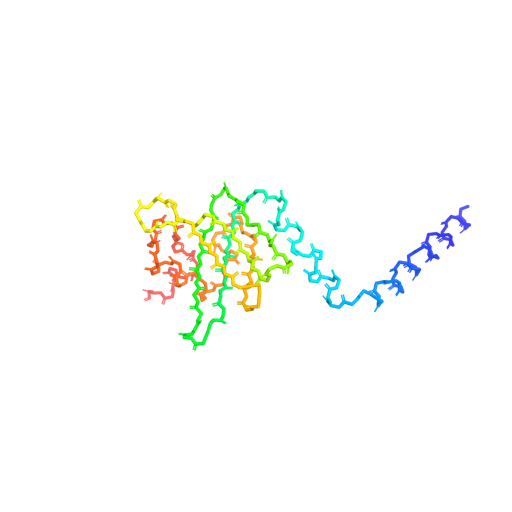663 C C . MET A 1 85 ? -4.009 9.867 4.743 1.00 94.06 85 MET A C 1
ATOM 665 O O . MET A 1 85 ? -4.180 9.750 3.529 1.00 94.06 85 MET A O 1
ATOM 669 N N . GLN A 1 86 ? -2.915 10.384 5.294 1.00 95.00 86 GLN A N 1
ATOM 670 C CA . GLN A 1 86 ? -1.727 10.783 4.560 1.00 95.00 86 GLN A CA 1
ATOM 671 C C . GLN A 1 86 ? -0.504 10.161 5.231 1.00 95.00 86 GLN A C 1
ATOM 673 O O . GLN A 1 86 ? -0.363 10.251 6.449 1.00 95.00 86 GLN A O 1
ATOM 678 N N . LEU A 1 87 ? 0.367 9.535 4.441 1.00 93.62 87 LEU A N 1
ATOM 679 C CA . LEU A 1 87 ? 1.596 8.903 4.922 1.00 93.62 87 LEU A CA 1
ATOM 680 C C . LEU A 1 87 ? 2.768 9.292 4.025 1.00 93.62 87 LEU A C 1
ATOM 682 O O . LEU A 1 87 ? 2.583 9.392 2.810 1.00 93.62 87 LEU A O 1
ATOM 686 N N . PRO A 1 88 ? 3.971 9.502 4.580 1.00 93.81 88 PRO A N 1
ATOM 687 C CA . PRO A 1 88 ? 5.141 9.771 3.758 1.00 93.81 88 PRO A CA 1
ATOM 688 C C . PRO A 1 88 ? 5.419 8.579 2.834 1.00 93.81 88 PRO A C 1
ATOM 690 O O . PRO A 1 88 ? 5.243 7.426 3.222 1.00 93.81 88 PRO A O 1
ATOM 693 N N . ILE A 1 89 ? 5.860 8.842 1.602 1.00 91.19 89 ILE A N 1
ATOM 694 C CA . ILE A 1 89 ? 6.259 7.777 0.666 1.00 91.19 89 ILE A CA 1
ATOM 695 C C . ILE A 1 89 ? 7.441 7.002 1.249 1.00 91.19 89 ILE A C 1
ATOM 697 O O . ILE A 1 89 ? 7.490 5.777 1.147 1.00 91.19 89 ILE A O 1
ATOM 701 N N . SER A 1 90 ? 8.366 7.708 1.904 1.00 88.56 90 SER A N 1
ATOM 702 C CA . SER A 1 90 ? 9.437 7.077 2.664 1.00 88.56 90 SER A CA 1
ATOM 703 C C . SER A 1 90 ? 8.837 6.219 3.773 1.00 88.56 90 SER A C 1
ATOM 705 O O . SER A 1 90 ? 8.085 6.722 4.609 1.00 88.56 90 SER A O 1
ATOM 707 N N . ASN A 1 91 ? 9.215 4.943 3.787 1.00 91.50 91 ASN A N 1
ATOM 708 C CA . ASN A 1 91 ? 8.792 3.935 4.758 1.00 91.50 91 ASN A CA 1
ATOM 709 C C . ASN A 1 91 ? 7.338 3.457 4.635 1.00 91.50 91 ASN A C 1
ATOM 711 O O . ASN A 1 91 ? 6.853 2.786 5.546 1.00 91.50 91 ASN A O 1
ATOM 715 N N . THR A 1 92 ? 6.651 3.757 3.529 1.00 93.00 92 THR A N 1
ATOM 716 C CA . THR A 1 92 ? 5.312 3.219 3.255 1.00 93.00 92 THR A CA 1
ATOM 717 C C . THR A 1 92 ? 5.359 2.215 2.112 1.00 93.00 92 THR A C 1
ATOM 719 O O . THR A 1 92 ? 5.775 2.541 1.000 1.00 93.00 92 THR A O 1
ATOM 722 N N . VAL A 1 93 ? 4.871 1.008 2.384 1.00 91.94 93 VAL A N 1
ATOM 723 C CA . VAL A 1 93 ? 4.666 -0.067 1.411 1.00 91.94 93 VAL A CA 1
ATOM 724 C C . VAL A 1 93 ? 3.165 -0.227 1.182 1.00 91.94 93 VAL A C 1
ATOM 726 O O . VAL A 1 93 ? 2.385 -0.218 2.136 1.00 91.94 93 VAL A O 1
ATOM 729 N N . ILE A 1 94 ? 2.756 -0.341 -0.081 1.00 92.56 94 ILE A N 1
ATOM 730 C CA . ILE A 1 94 ? 1.357 -0.535 -0.471 1.00 92.56 94 ILE A CA 1
ATOM 731 C C . ILE A 1 94 ? 1.280 -1.785 -1.330 1.00 92.56 94 ILE A C 1
ATOM 733 O O . ILE A 1 94 ? 1.964 -1.877 -2.348 1.00 92.56 94 ILE A O 1
ATOM 737 N N . GLU A 1 95 ? 0.436 -2.721 -0.923 1.00 91.69 95 GLU A N 1
ATOM 738 C CA . GLU A 1 95 ? 0.262 -4.003 -1.597 1.00 91.69 95 GLU A CA 1
ATOM 739 C C . GLU A 1 95 ? -1.225 -4.220 -1.865 1.00 91.69 95 GLU A C 1
ATOM 741 O O . GLU A 1 95 ? -2.065 -4.004 -0.989 1.00 91.69 95 GLU A O 1
ATOM 746 N N . GLU A 1 96 ? -1.562 -4.628 -3.084 1.00 90.94 96 GLU A N 1
ATOM 747 C CA . GLU A 1 96 ? -2.917 -5.069 -3.409 1.00 90.94 96 GLU A CA 1
ATOM 748 C C . GLU A 1 96 ? -3.128 -6.493 -2.886 1.00 90.94 96 GLU A C 1
ATOM 750 O O . GLU A 1 96 ? -2.253 -7.350 -3.023 1.00 90.94 96 GLU A O 1
ATOM 755 N N . PHE A 1 97 ? -4.298 -6.766 -2.314 1.00 89.44 97 PHE A N 1
ATOM 756 C CA . PHE A 1 97 ? -4.678 -8.108 -1.889 1.00 89.44 97 PHE A CA 1
ATOM 757 C C . PHE A 1 97 ? -6.124 -8.402 -2.288 1.00 89.44 97 PHE A C 1
ATOM 759 O O . PHE A 1 97 ? -6.999 -7.551 -2.180 1.00 89.44 97 PHE A O 1
ATOM 766 N N . LYS A 1 98 ? -6.385 -9.631 -2.729 1.00 87.94 98 LYS A N 1
ATOM 767 C CA . LYS A 1 98 ? -7.734 -10.131 -3.034 1.00 87.94 98 LYS A CA 1
ATOM 768 C C . LYS A 1 98 ? -8.301 -10.911 -1.859 1.00 87.94 98 LYS A C 1
ATOM 770 O O . LYS A 1 98 ? -9.466 -10.759 -1.520 1.00 87.94 98 LYS A O 1
ATOM 775 N N . GLU A 1 99 ? -7.445 -11.693 -1.208 1.00 87.25 99 GLU A N 1
ATOM 776 C CA . GLU A 1 99 ? -7.820 -12.571 -0.105 1.00 87.25 99 GLU A CA 1
ATOM 777 C C . GLU A 1 99 ? -6.955 -12.311 1.137 1.00 87.25 99 GLU A C 1
ATOM 779 O O . GLU A 1 99 ? -5.744 -12.097 1.009 1.00 87.25 99 GLU A O 1
ATOM 784 N N . PRO A 1 100 ? -7.516 -12.392 2.361 1.00 84.62 100 PRO A N 1
ATOM 785 C CA . PRO A 1 100 ? -6.754 -12.224 3.601 1.00 84.62 100 PRO A CA 1
ATOM 786 C C . PRO A 1 100 ? -5.569 -13.186 3.758 1.00 84.62 100 PRO A C 1
ATOM 788 O O . PRO A 1 100 ? -4.641 -12.889 4.505 1.00 84.62 100 PRO A O 1
ATOM 791 N N . SER A 1 101 ? -5.580 -14.329 3.066 1.00 85.62 101 SER A N 1
ATOM 792 C CA . SER A 1 101 ? -4.482 -15.304 3.066 1.00 85.62 101 SER A CA 1
ATOM 793 C C . SER A 1 101 ? -3.208 -14.802 2.384 1.00 85.62 101 SER A C 1
ATOM 795 O O . SER A 1 101 ? -2.159 -15.414 2.554 1.00 85.62 101 SER A O 1
ATOM 797 N N . GLN A 1 102 ? -3.292 -13.727 1.596 1.00 90.12 102 GLN A N 1
ATOM 798 C CA . GLN A 1 102 ? -2.138 -13.105 0.941 1.00 90.12 102 GLN A CA 1
ATOM 799 C C . GLN A 1 102 ? -1.383 -12.146 1.870 1.00 90.12 102 GLN A C 1
ATOM 801 O O . GLN A 1 102 ? -0.267 -11.746 1.557 1.00 90.12 102 GLN A O 1
ATOM 806 N N . LEU A 1 103 ? -1.981 -11.777 3.005 1.00 91.19 103 LEU A N 1
ATOM 807 C CA . LEU A 1 103 ? -1.359 -10.901 3.990 1.00 91.19 103 LEU A CA 1
ATOM 808 C C . LEU A 1 103 ? -0.328 -11.675 4.808 1.00 91.19 103 LEU A C 1
ATOM 810 O O . LEU A 1 103 ? -0.533 -12.834 5.176 1.00 91.19 103 LEU A O 1
ATOM 814 N N . THR A 1 104 ? 0.762 -11.008 5.176 1.00 92.62 104 THR A N 1
ATOM 815 C CA . THR A 1 104 ? 1.732 -11.593 6.106 1.00 92.62 104 THR A CA 1
ATOM 816 C C . THR A 1 104 ? 1.100 -11.811 7.485 1.00 92.62 104 THR A C 1
ATOM 818 O O . THR A 1 104 ? 0.200 -11.075 7.904 1.00 92.62 104 THR A O 1
ATOM 821 N N . LYS A 1 105 ? 1.619 -12.782 8.251 1.00 91.00 105 LYS A N 1
ATOM 822 C CA . LYS A 1 105 ? 1.163 -13.047 9.630 1.00 91.00 105 LYS A CA 1
ATOM 823 C C . LYS A 1 105 ? 1.214 -11.784 10.505 1.00 91.00 105 LYS A C 1
ATOM 825 O O . LYS A 1 105 ? 0.298 -11.545 11.287 1.00 91.00 105 LYS A O 1
ATOM 830 N N . ALA A 1 106 ? 2.245 -10.951 10.336 1.00 91.69 106 ALA A N 1
ATOM 831 C CA . ALA A 1 106 ? 2.412 -9.697 11.072 1.00 91.69 106 ALA A CA 1
ATOM 832 C C . ALA A 1 106 ? 1.359 -8.644 10.691 1.00 91.69 106 ALA A C 1
ATOM 834 O O . ALA A 1 106 ? 0.697 -8.097 11.574 1.00 91.69 106 ALA A O 1
ATOM 835 N N . GLN A 1 107 ? 1.153 -8.400 9.390 1.00 93.81 107 GLN A N 1
ATOM 836 C CA . GLN A 1 107 ? 0.107 -7.486 8.917 1.00 93.81 107 GLN A CA 1
ATOM 837 C C . GLN A 1 107 ? -1.260 -7.926 9.424 1.00 93.81 107 GLN A C 1
ATOM 839 O O . GLN A 1 107 ? -2.025 -7.123 9.953 1.00 93.81 107 GLN A O 1
ATOM 844 N N . ARG A 1 108 ? -1.550 -9.223 9.315 1.00 92.25 108 ARG A N 1
ATOM 845 C CA . ARG A 1 108 ? -2.837 -9.775 9.708 1.00 92.25 108 ARG A CA 1
ATOM 846 C C . ARG A 1 108 ? -3.066 -9.691 11.216 1.00 92.25 108 ARG A C 1
ATOM 848 O O . ARG A 1 108 ? -4.155 -9.304 11.618 1.00 92.25 108 ARG A O 1
ATOM 855 N N . ALA A 1 109 ? -2.054 -9.945 12.047 1.00 92.06 109 ALA A N 1
ATOM 856 C CA . ALA A 1 109 ? -2.157 -9.760 13.496 1.00 92.06 109 ALA A CA 1
ATOM 857 C C . ALA A 1 109 ? -2.514 -8.308 13.874 1.00 92.06 109 ALA A C 1
ATOM 859 O O . ALA A 1 109 ? -3.412 -8.081 14.688 1.00 92.06 109 ALA A O 1
ATOM 860 N N . ILE A 1 110 ? -1.872 -7.322 13.236 1.00 93.44 110 ILE A N 1
ATOM 861 C CA . ILE A 1 110 ? -2.166 -5.895 13.451 1.00 93.44 110 ILE A CA 1
ATOM 862 C C . ILE A 1 110 ? -3.582 -5.555 12.968 1.00 93.44 110 ILE A C 1
ATOM 864 O O . ILE A 1 110 ? -4.344 -4.897 13.678 1.00 93.44 110 ILE A O 1
ATOM 868 N N . LEU A 1 111 ? -3.962 -6.029 11.780 1.00 92.50 111 LEU A N 1
ATOM 869 C CA . LEU A 1 111 ? -5.273 -5.777 11.185 1.00 92.50 111 LEU A CA 1
ATOM 870 C C . LEU A 1 111 ? -6.412 -6.426 11.980 1.00 92.50 111 LEU A C 1
ATOM 872 O O . LEU A 1 111 ? -7.436 -5.782 12.179 1.00 92.50 111 LEU A O 1
ATOM 876 N N . VAL A 1 112 ? -6.231 -7.638 12.507 1.00 92.19 112 VAL A N 1
ATOM 877 C CA . VAL A 1 112 ? -7.185 -8.289 13.419 1.00 92.19 112 VAL A CA 1
ATOM 878 C C . VAL A 1 112 ? -7.313 -7.491 14.717 1.00 92.19 112 VAL A C 1
ATOM 880 O O . VAL A 1 112 ? -8.427 -7.229 15.159 1.00 92.19 112 VAL A O 1
ATOM 883 N N . GLY A 1 113 ? -6.209 -7.031 15.313 1.00 90.81 113 GLY A N 1
ATOM 884 C CA . GLY A 1 113 ? -6.271 -6.169 16.501 1.00 90.81 113 GLY A CA 1
ATOM 885 C C . GLY A 1 113 ? -6.940 -4.811 16.229 1.00 90.81 113 GLY A C 1
ATOM 886 O O . GLY A 1 113 ? -7.600 -4.225 17.098 1.00 90.81 113 GLY A O 1
ATOM 887 N N . LYS A 1 114 ? -6.805 -4.293 15.002 1.00 90.88 114 LYS A N 1
ATOM 888 C CA . LYS A 1 114 ? -7.415 -3.028 14.589 1.00 90.88 114 LYS A CA 1
ATOM 889 C C . LYS A 1 114 ? -8.900 -3.201 14.264 1.00 90.88 114 LYS A C 1
ATOM 891 O O . LYS A 1 114 ? -9.694 -2.444 14.800 1.00 90.88 114 LYS A O 1
ATOM 896 N N . TYR A 1 115 ? -9.286 -4.182 13.463 1.00 89.56 115 TYR A N 1
ATOM 897 C CA . TYR A 1 115 ? -10.624 -4.283 12.870 1.00 89.56 115 TYR A CA 1
ATOM 898 C C . TYR A 1 115 ? -11.457 -5.468 13.374 1.00 89.56 115 TYR A C 1
ATOM 900 O O . TYR A 1 115 ? -12.664 -5.484 13.174 1.00 89.56 115 TYR A O 1
ATOM 908 N N . GLY A 1 116 ? -10.846 -6.433 14.059 1.00 88.00 116 GLY A N 1
ATOM 909 C CA . GLY A 1 116 ? -11.502 -7.647 14.542 1.00 88.00 116 GLY A CA 1
ATOM 910 C C . GLY A 1 116 ? -11.518 -8.793 13.525 1.00 88.00 116 GLY A C 1
ATOM 911 O O . GLY A 1 116 ? -11.248 -8.619 12.334 1.00 88.00 116 GLY A O 1
ATOM 912 N N . TYR A 1 117 ? -11.858 -9.989 14.014 1.00 86.12 117 TYR A N 1
ATOM 913 C CA . TYR A 1 117 ? -11.933 -11.220 13.214 1.00 86.12 117 TYR A CA 1
ATOM 914 C C . TYR A 1 117 ? -13.096 -11.249 12.217 1.00 86.12 117 TYR A C 1
ATOM 916 O O . TYR A 1 117 ? -13.062 -12.042 11.284 1.00 86.12 117 TYR A O 1
ATOM 924 N N . GLU A 1 118 ? -14.097 -10.381 12.380 1.00 83.25 118 GLU A N 1
ATOM 925 C CA . GLU A 1 118 ? -15.193 -10.231 11.414 1.00 83.25 118 GLU A CA 1
ATOM 926 C C . GLU A 1 118 ? -14.665 -9.837 10.026 1.00 83.25 118 GLU A C 1
ATOM 928 O O . GLU A 1 118 ? -15.111 -10.365 9.012 1.00 83.25 118 GLU A O 1
ATOM 933 N N . TYR A 1 119 ? -13.657 -8.960 9.985 1.00 79.81 119 TYR A N 1
ATOM 934 C CA . TYR A 1 119 ? -13.042 -8.492 8.740 1.00 79.81 119 TYR A CA 1
ATOM 935 C C . TYR A 1 119 ? -11.861 -9.357 8.288 1.00 79.81 119 TYR A C 1
ATOM 937 O O . TYR A 1 119 ? -11.522 -9.373 7.105 1.00 79.81 119 TYR A O 1
ATOM 945 N N . PHE A 1 120 ? -11.224 -10.065 9.222 1.00 84.88 120 PHE A N 1
ATOM 946 C CA . PHE A 1 120 ? -10.042 -10.890 8.976 1.00 84.88 120 PHE A CA 1
ATOM 947 C C . PHE A 1 120 ? -10.192 -12.249 9.675 1.00 84.88 120 PHE A C 1
ATOM 949 O O . PHE A 1 120 ? -9.538 -12.495 10.695 1.00 84.88 120 PHE A O 1
ATOM 956 N N . PRO A 1 121 ? -11.054 -13.143 9.157 1.00 80.56 121 PRO A N 1
ATOM 957 C CA . PRO A 1 121 ? -11.335 -14.425 9.794 1.00 80.56 121 PRO A CA 1
ATOM 958 C C . PRO A 1 121 ? -10.078 -15.303 9.857 1.00 80.56 121 PRO A C 1
ATOM 960 O O . PRO A 1 121 ? -9.214 -15.166 8.980 1.00 80.56 121 PRO A O 1
ATOM 963 N N . PRO A 1 122 ? -9.943 -16.185 10.873 1.00 79.94 122 PRO A N 1
ATOM 964 C CA . PRO A 1 122 ? -8.831 -17.128 11.016 1.00 79.94 122 PRO A CA 1
ATOM 965 C C . PRO A 1 122 ? -8.536 -17.859 9.709 1.00 79.94 122 PRO A C 1
ATOM 967 O O . PRO A 1 122 ? -9.446 -18.401 9.083 1.00 79.94 122 PRO A O 1
ATOM 970 N N . LEU A 1 123 ? -7.265 -17.903 9.304 1.00 80.44 123 LEU A N 1
ATOM 971 C CA . LEU A 1 123 ? -6.881 -18.783 8.205 1.00 80.44 123 LEU A CA 1
ATOM 972 C C . LEU A 1 123 ? -7.036 -20.230 8.684 1.00 80.44 123 LEU A C 1
ATOM 974 O O . LEU A 1 123 ? -6.733 -20.543 9.838 1.00 80.44 123 LEU A O 1
ATOM 978 N N . THR A 1 124 ? -7.462 -21.129 7.798 1.00 71.81 124 THR A N 1
ATOM 979 C CA . THR A 1 124 ? -7.678 -22.559 8.101 1.00 71.81 124 THR A CA 1
ATOM 980 C C . THR A 1 124 ? -6.482 -23.238 8.770 1.00 71.81 124 THR A C 1
ATOM 982 O O . THR A 1 124 ? -6.649 -24.221 9.488 1.00 71.81 124 THR A O 1
ATOM 985 N N . ASN A 1 125 ? -5.278 -22.707 8.556 1.00 66.12 125 ASN A N 1
ATOM 986 C CA . ASN A 1 125 ? -4.029 -23.255 9.075 1.00 66.12 125 ASN A CA 1
ATOM 987 C C . ASN A 1 125 ? -3.655 -22.675 10.451 1.00 66.12 125 ASN A C 1
ATOM 989 O O . ASN A 1 125 ? -2.921 -23.315 11.189 1.00 66.12 125 ASN A O 1
ATOM 993 N N . GLU A 1 126 ? -4.174 -21.501 10.821 1.00 63.16 126 GLU A N 1
ATOM 994 C CA . GLU A 1 126 ? -3.959 -20.891 12.142 1.00 63.16 126 GLU A CA 1
ATOM 995 C C . GLU A 1 126 ? -4.944 -21.414 13.191 1.00 63.16 126 GLU A C 1
ATOM 997 O O . GLU A 1 126 ? -4.620 -21.479 14.372 1.00 63.16 126 GLU A O 1
ATOM 1002 N N . ALA A 1 127 ? -6.138 -21.839 12.766 1.00 57.72 127 ALA A N 1
ATOM 1003 C CA . ALA A 1 127 ? -7.120 -22.466 13.651 1.00 57.72 127 ALA A CA 1
ATOM 1004 C C . ALA A 1 127 ? -6.610 -23.779 14.280 1.00 57.72 127 ALA A C 1
ATOM 1006 O O . ALA A 1 127 ? -7.122 -24.195 15.314 1.00 57.72 127 ALA A O 1
ATOM 1007 N N . LYS A 1 128 ? -5.604 -24.416 13.664 1.00 53.50 128 LYS A N 1
ATOM 1008 C CA . LYS A 1 128 ? -4.982 -25.658 14.144 1.00 53.50 128 LYS A CA 1
ATOM 1009 C C . LYS A 1 128 ? -3.835 -25.442 15.134 1.00 53.50 128 LYS A C 1
ATOM 1011 O O . LYS A 1 128 ? -3.486 -26.383 15.824 1.00 53.50 128 LYS A O 1
ATOM 1016 N N . ASP A 1 129 ? -3.266 -24.238 15.195 1.00 54.84 129 ASP A N 1
ATOM 1017 C CA . ASP A 1 129 ? -2.124 -23.902 16.067 1.00 54.84 129 ASP A CA 1
ATOM 1018 C C . ASP A 1 129 ? -2.585 -23.454 17.473 1.00 54.84 129 ASP A C 1
ATOM 1020 O O . ASP A 1 129 ? -1.781 -23.296 18.386 1.00 54.84 129 ASP A O 1
ATOM 1024 N N . ASN A 1 130 ? -3.898 -23.244 17.643 1.00 50.94 130 ASN A N 1
ATOM 1025 C CA . ASN A 1 130 ? -4.553 -22.863 18.901 1.00 50.94 130 ASN A CA 1
ATOM 1026 C C . ASN A 1 130 ? -5.348 -24.025 19.546 1.00 50.94 130 ASN A C 1
ATOM 1028 O O . ASN A 1 130 ? -6.191 -23.773 20.411 1.00 50.94 130 ASN A O 1
ATOM 1032 N N . GLN A 1 131 ? -5.125 -25.267 19.100 1.00 42.59 131 GLN A N 1
ATOM 1033 C CA . GLN A 1 131 ? -5.624 -26.507 19.718 1.00 42.59 131 GLN A CA 1
ATOM 1034 C C . GLN A 1 131 ? -4.455 -27.309 20.281 1.00 42.59 131 GLN A C 1
ATOM 1036 O O . GLN A 1 131 ? -4.643 -27.902 21.365 1.00 42.59 131 GLN A O 1
#

Organism: NCBI:txid1712262

pLDDT: mean 84.19, std 10.51, range [42.59, 95.75]

Radius of gyration: 19.88 Å; chains: 1; bounding box: 37×43×61 Å

Secondary structure (DSSP, 8-state):
-HHHHHHHHHHHHHHHHHHHT--HHHHHHHHHHHHHH--EEEEEEEEETTEEEEEEEEEE--EEEGGGTEEEEEEEPTTS-EEEEEEESTTEEEEE-SSGGGS-HHHHHHHHHHH-TTTSPPPTTTTTTT-

Sequence (131 aa):
MVNRIIIAVVIIAILGIGYIFISGDTENRVARLGVSYFDGDYVITYHGYSGVDVWMVKSGKVTSEPSKGYYHTRVRTKDGKTAYMQLPISNTVIEEFKEPSQLTKAQRAILVGKYGYEYFPPLTNEAKDNQ

Foldseek 3Di:
DVVVVVVVVVVVVVVVVVVVPCDPVNVLVVVLVVQQPDFAWKKKWAQDPVGIAIFIDHRWGWHDDVVVQKIWIWTAALVRDTDIDIDGVVRMDMDGDDALVVDDPVNLVNVCVGHNCVVPPDDPVRVVVVD